Protein AF-A0A2W2FN38-F1 (afdb_monomer)

pLDDT: mean 79.97, std 14.68, range [42.12, 94.44]

Solvent-accessible surface area (backbone atoms only — not comparable to full-atom values): 8352 Å² total; per-residue (Å²): 135,89,58,70,66,60,56,52,52,51,52,57,49,48,76,67,34,55,81,76,52,78,67,65,47,74,71,51,47,48,69,78,38,50,62,56,49,48,18,47,50,34,40,52,51,17,48,66,37,59,86,52,91,61,80,54,55,95,85,39,52,51,36,57,55,38,35,51,54,17,34,51,44,37,62,71,36,80,92,54,57,70,66,61,29,49,51,27,55,42,25,20,57,51,28,18,53,53,47,13,50,52,53,37,52,52,42,48,77,71,68,67,79,42,72,70,60,42,51,55,50,25,54,58,45,15,55,53,25,24,40,51,16,34,51,53,16,42,50,51,51,53,50,39,68,78,55,58,81,76,80,76,86,128

Nearest PDB structures (foldseek):
  7zn0-assembly1_B  TM=3.053E-01  e=5.560E+00  Bacillus coahuilensis
  8e73-assembly1_AK  TM=1.987E-01  e=7.589E+00  Vigna radiata

Radius of gyration: 19.77 Å; Cα contacts (8 Å, |Δi|>4): 148; chains: 1; bounding box: 49×56×52 Å

Mean predicted aligned error: 10.73 Å

Organism: NCBI:txid2666298

Sequence (154 aa):
MNLPGVRLRRAAMASANPMATAGRDARTILKEYPREALAVLLLIAAAMLLPFRLAPIAIFPVPLVAWATAAAVTLSSGGWTFRDRLTSAGAPVACYVFGGLAVTALRWAQGAADLGGLAAEYFRVGEIMFMVGTAAGVFWLAYRLLTPPRPRPR

Foldseek 3Di:
DDDPVVVVVVVVVCVVDCVNLVVCDPVNLCVVFVLLVVLLVLLVVLLVCLVPPDDADVPHDPSVVSLVVSLVSLCPGDQADNVLSCQLSCQLVVQLVVQLVVVLVVCVVVVVDDPVVSVVSSVVRSSVSSSVSSVVSSVSSVVCSSPPDDDDDD

Structure (mmCIF, N/CA/C/O backbone):
data_AF-A0A2W2FN38-F1
#
_entry.id   AF-A0A2W2FN38-F1
#
loop_
_atom_site.group_PDB
_atom_site.id
_atom_site.type_symbol
_atom_site.label_atom_id
_atom_site.label_alt_id
_atom_site.label_comp_id
_atom_site.label_asym_id
_atom_site.label_entity_id
_atom_site.label_seq_id
_atom_site.pdbx_PDB_ins_code
_atom_site.Cartn_x
_atom_site.Cartn_y
_atom_site.Cartn_z
_atom_site.occupancy
_atom_site.B_iso_or_equiv
_atom_site.auth_seq_id
_atom_site.auth_comp_id
_atom_site.auth_asym_id
_atom_site.auth_atom_id
_atom_site.pdbx_PDB_model_num
ATOM 1 N N . MET A 1 1 ? 10.933 43.651 -10.971 1.00 45.78 1 MET A N 1
ATOM 2 C CA . MET A 1 1 ? 9.579 43.171 -10.610 1.00 45.78 1 MET A CA 1
ATOM 3 C C . MET A 1 1 ? 9.450 41.702 -11.007 1.00 45.78 1 MET A C 1
ATOM 5 O O . MET A 1 1 ? 9.393 41.401 -12.191 1.00 45.78 1 MET A O 1
ATOM 9 N N . ASN A 1 2 ? 9.503 40.783 -10.037 1.00 49.97 2 ASN A N 1
ATOM 10 C CA . ASN A 1 2 ? 9.416 39.334 -10.264 1.00 49.97 2 ASN A CA 1
ATOM 11 C C . ASN A 1 2 ? 7.945 38.900 -10.285 1.00 49.97 2 ASN A C 1
ATOM 13 O O . ASN A 1 2 ? 7.341 38.714 -9.232 1.00 49.97 2 ASN A O 1
ATOM 17 N N . LEU A 1 3 ? 7.364 38.751 -11.477 1.00 54.69 3 LEU A N 1
ATOM 18 C CA . LEU A 1 3 ? 5.980 38.302 -11.622 1.00 54.69 3 LEU A CA 1
ATOM 19 C C . LEU A 1 3 ? 5.887 36.768 -11.455 1.00 54.69 3 LEU A C 1
ATOM 21 O O . LEU A 1 3 ? 6.606 36.036 -12.145 1.00 54.69 3 LEU A O 1
ATOM 25 N N . PRO A 1 4 ? 4.992 36.252 -10.591 1.00 57.16 4 PRO A N 1
ATOM 26 C CA . PRO A 1 4 ? 4.858 34.819 -10.292 1.00 57.16 4 PRO A CA 1
ATOM 27 C C . PRO A 1 4 ? 4.537 33.959 -11.529 1.00 57.16 4 PRO A C 1
ATOM 29 O O . PRO A 1 4 ? 4.956 32.803 -11.605 1.00 57.16 4 PRO A O 1
ATOM 32 N N . GLY A 1 5 ? 3.901 34.539 -12.552 1.00 59.81 5 GLY A N 1
ATOM 33 C CA . GLY A 1 5 ? 3.605 33.859 -13.817 1.00 59.81 5 GLY A CA 1
ATOM 34 C C . GLY A 1 5 ? 4.844 33.456 -14.627 1.00 59.81 5 GLY A C 1
ATOM 35 O O . GLY A 1 5 ? 4.814 32.442 -15.319 1.00 59.81 5 GLY A O 1
ATOM 36 N N . VAL A 1 6 ? 5.965 34.179 -14.504 1.00 60.03 6 VAL A N 1
ATOM 37 C CA . VAL A 1 6 ? 7.209 33.861 -15.233 1.00 60.03 6 VAL A CA 1
ATOM 38 C C . VAL A 1 6 ? 7.878 32.606 -14.664 1.00 60.03 6 VAL A C 1
ATOM 40 O O . VAL A 1 6 ? 8.439 31.815 -15.419 1.00 60.03 6 VAL A O 1
ATOM 43 N N . ARG A 1 7 ? 7.770 32.366 -13.347 1.00 59.72 7 ARG A N 1
ATOM 44 C CA . ARG A 1 7 ? 8.288 31.143 -12.703 1.00 59.72 7 ARG A CA 1
ATOM 45 C C . ARG A 1 7 ? 7.438 29.922 -13.053 1.00 59.72 7 ARG A C 1
ATOM 47 O O . ARG A 1 7 ? 8.007 28.879 -13.352 1.00 59.72 7 ARG A O 1
ATOM 54 N N . LEU A 1 8 ? 6.112 30.071 -13.101 1.00 56.66 8 LEU A N 1
ATOM 55 C CA . LEU A 1 8 ? 5.197 29.014 -13.550 1.00 56.66 8 LEU A CA 1
ATOM 56 C C . LEU A 1 8 ? 5.415 28.653 -15.024 1.00 56.66 8 LEU A C 1
ATOM 58 O O . LEU A 1 8 ? 5.537 27.476 -15.348 1.00 56.66 8 LEU A O 1
ATOM 62 N N . ARG A 1 9 ? 5.564 29.648 -15.909 1.00 56.28 9 ARG A N 1
ATOM 63 C CA . ARG A 1 9 ? 5.888 29.406 -17.325 1.00 56.28 9 ARG A CA 1
ATOM 64 C C . ARG A 1 9 ? 7.243 28.727 -17.502 1.00 56.28 9 ARG A C 1
ATOM 66 O O . ARG A 1 9 ? 7.368 27.834 -18.329 1.00 56.28 9 ARG A O 1
ATOM 73 N N . ARG A 1 10 ? 8.250 29.123 -16.719 1.00 57.44 10 ARG A N 1
ATOM 74 C CA . ARG A 1 10 ? 9.595 28.535 -16.784 1.00 57.44 10 ARG A CA 1
ATOM 75 C C . ARG A 1 10 ? 9.629 27.113 -16.204 1.00 57.44 10 ARG A C 1
ATOM 77 O O . ARG A 1 10 ? 10.335 26.278 -16.750 1.00 57.44 10 ARG A O 1
ATOM 84 N N . ALA A 1 11 ? 8.831 26.811 -15.176 1.00 59.19 11 ALA A N 1
ATOM 85 C CA . ALA A 1 11 ? 8.655 25.452 -14.654 1.00 59.19 11 ALA A CA 1
ATOM 86 C C . ALA A 1 11 ? 7.896 24.544 -15.642 1.00 59.19 11 ALA A C 1
ATOM 88 O O . ALA A 1 11 ? 8.325 23.421 -15.886 1.00 59.19 11 ALA A O 1
ATOM 89 N N . ALA A 1 12 ? 6.838 25.059 -16.280 1.00 56.72 12 ALA A N 1
ATOM 90 C CA . ALA A 1 12 ? 6.092 24.346 -17.320 1.00 56.72 12 ALA A CA 1
ATOM 91 C C . ALA A 1 12 ? 6.914 24.128 -18.608 1.00 56.72 12 ALA A C 1
ATOM 93 O O . ALA A 1 12 ? 6.796 23.095 -19.262 1.00 56.72 12 ALA A O 1
ATOM 94 N N . MET A 1 13 ? 7.789 25.072 -18.970 1.00 53.69 13 MET A N 1
ATOM 95 C CA . MET A 1 13 ? 8.736 24.883 -20.075 1.00 53.69 13 MET A CA 1
ATOM 96 C C . MET A 1 13 ? 9.909 23.968 -19.704 1.00 53.69 13 MET A C 1
ATOM 98 O O . MET A 1 13 ? 10.408 23.260 -20.570 1.00 53.69 13 MET A O 1
ATOM 102 N N . ALA A 1 14 ? 10.322 23.915 -18.434 1.00 50.78 14 ALA A N 1
ATOM 103 C CA . ALA A 1 14 ? 11.326 22.959 -17.967 1.00 50.78 14 ALA A CA 1
ATOM 104 C C . ALA A 1 14 ? 10.798 21.514 -17.984 1.00 50.78 14 ALA A C 1
ATOM 106 O O . ALA A 1 14 ? 11.544 20.612 -18.350 1.00 50.78 14 ALA A O 1
ATOM 107 N N . SER A 1 15 ? 9.512 21.296 -17.678 1.00 52.09 15 SER A N 1
ATOM 108 C CA . SER A 1 15 ? 8.868 19.982 -17.841 1.00 52.09 15 SER A CA 1
ATOM 109 C C . SER A 1 15 ? 8.661 19.578 -19.304 1.00 52.09 15 SER A C 1
ATOM 111 O O . SER A 1 15 ? 8.516 18.396 -19.589 1.00 52.09 15 SER A O 1
ATOM 113 N N . ALA A 1 16 ? 8.652 20.545 -20.226 1.00 49.22 16 ALA A N 1
ATOM 114 C CA . ALA A 1 16 ? 8.553 20.319 -21.668 1.00 49.22 16 ALA A CA 1
ATOM 115 C C . ALA A 1 16 ? 9.926 20.220 -22.362 1.00 49.22 16 ALA A C 1
ATOM 117 O O . ALA A 1 16 ? 9.982 20.071 -23.581 1.00 49.22 16 ALA A O 1
ATOM 118 N N . ASN A 1 17 ? 11.032 20.332 -21.616 1.00 42.12 17 ASN A N 1
ATOM 119 C CA . ASN A 1 17 ? 12.371 20.274 -22.184 1.00 42.12 17 ASN A CA 1
ATOM 120 C C . ASN A 1 17 ? 12.850 18.808 -22.242 1.00 42.12 17 ASN A C 1
ATOM 122 O O . ASN A 1 17 ? 13.118 18.226 -21.188 1.00 42.12 17 ASN A O 1
ATOM 126 N N . PRO A 1 18 ? 13.013 18.202 -23.433 1.00 49.78 18 PRO A N 1
ATOM 127 C CA . PRO A 1 18 ? 13.412 16.796 -23.577 1.00 49.78 18 PRO A CA 1
ATOM 128 C C . PRO A 1 18 ? 14.806 16.493 -22.997 1.00 49.78 18 PRO A C 1
ATOM 130 O O . PRO A 1 18 ? 15.119 15.342 -22.691 1.00 49.78 18 PRO A O 1
ATOM 133 N N . MET A 1 19 ? 15.631 17.526 -22.782 1.00 48.66 19 MET A N 1
ATOM 134 C CA . MET A 1 19 ? 16.912 17.414 -22.076 1.00 48.66 19 MET A CA 1
ATOM 135 C C . MET A 1 19 ? 16.771 17.202 -20.559 1.00 48.66 19 MET A C 1
ATOM 137 O O . MET A 1 19 ? 17.674 16.630 -19.955 1.00 48.66 19 MET A O 1
ATOM 141 N N . ALA A 1 20 ? 15.663 17.616 -19.932 1.00 50.41 20 ALA A N 1
ATOM 142 C CA . ALA A 1 20 ? 15.428 17.403 -18.498 1.00 50.41 20 ALA A CA 1
ATOM 143 C C . ALA A 1 20 ? 14.946 15.972 -18.182 1.00 50.41 20 ALA A C 1
ATOM 145 O O . ALA A 1 20 ? 15.113 15.497 -17.062 1.00 50.41 20 ALA A O 1
ATOM 146 N N . THR A 1 21 ? 14.384 15.276 -19.175 1.00 51.19 21 THR A N 1
ATOM 147 C CA . THR A 1 21 ? 13.819 13.919 -19.067 1.00 51.19 21 THR A CA 1
ATOM 148 C C . THR A 1 21 ? 14.666 12.836 -19.746 1.00 51.19 21 THR A C 1
ATOM 150 O O . THR A 1 21 ? 14.206 11.704 -19.888 1.00 51.19 21 THR A O 1
ATOM 153 N N . ALA A 1 22 ? 15.897 13.148 -20.176 1.00 53.91 22 ALA A N 1
ATOM 154 C CA . ALA A 1 22 ? 16.766 12.232 -20.931 1.00 53.91 22 ALA A CA 1
ATOM 155 C C . ALA A 1 22 ? 16.059 11.550 -22.130 1.00 53.91 22 ALA A C 1
ATOM 157 O O . ALA A 1 22 ? 16.398 10.430 -22.506 1.00 53.91 22 ALA A O 1
ATOM 158 N N . GLY A 1 23 ? 15.047 12.210 -22.712 1.00 51.62 23 GLY A N 1
ATOM 159 C CA . GLY A 1 23 ? 14.263 11.695 -23.837 1.00 51.62 23 GLY A CA 1
ATOM 160 C C . GLY A 1 23 ? 13.313 10.527 -23.533 1.00 51.62 23 GLY A C 1
ATOM 161 O O . GLY A 1 23 ? 12.731 9.982 -24.471 1.00 51.62 23 GLY A O 1
ATOM 162 N N . ARG A 1 24 ? 13.117 10.119 -22.268 1.00 58.16 24 ARG A N 1
ATOM 163 C CA . ARG A 1 24 ? 12.211 9.004 -21.942 1.00 58.16 24 ARG A CA 1
ATOM 164 C C . ARG A 1 24 ? 10.813 9.514 -21.586 1.00 58.16 24 ARG A C 1
ATOM 166 O O . ARG A 1 24 ? 10.469 9.697 -20.422 1.00 58.16 24 ARG A O 1
ATOM 173 N N . ASP A 1 25 ? 10.005 9.741 -22.617 1.00 66.75 25 ASP A N 1
ATOM 174 C CA . ASP A 1 25 ? 8.588 10.092 -22.476 1.00 66.75 25 ASP A CA 1
ATOM 175 C C . ASP A 1 25 ? 7.783 8.997 -21.752 1.00 66.75 25 ASP A C 1
ATOM 177 O O . ASP A 1 25 ? 8.061 7.802 -21.882 1.00 66.75 25 ASP A O 1
ATOM 181 N N . ALA A 1 26 ? 6.706 9.387 -21.055 1.00 63.28 26 ALA A N 1
ATOM 182 C CA . ALA A 1 26 ? 5.781 8.457 -20.387 1.00 63.28 26 ALA A CA 1
ATOM 183 C C . ALA A 1 26 ? 5.231 7.378 -21.342 1.00 63.28 26 ALA A C 1
ATOM 185 O O . ALA A 1 26 ? 5.003 6.231 -20.955 1.00 63.28 26 ALA A O 1
ATOM 186 N N . ARG A 1 27 ? 5.076 7.732 -22.623 1.00 63.41 27 ARG A N 1
ATOM 187 C CA . ARG A 1 27 ? 4.641 6.823 -23.689 1.00 63.41 27 ARG A CA 1
ATOM 188 C C . ARG A 1 27 ? 5.697 5.768 -24.035 1.00 63.41 27 ARG A C 1
ATOM 190 O O . ARG A 1 27 ? 5.339 4.656 -24.413 1.00 63.41 27 ARG A O 1
ATOM 197 N N . THR A 1 28 ? 6.974 6.107 -23.895 1.00 67.69 28 THR A N 1
ATOM 198 C CA . THR A 1 28 ? 8.108 5.197 -24.091 1.00 67.69 28 THR A CA 1
ATOM 199 C C . THR A 1 28 ? 8.202 4.213 -22.928 1.00 67.69 28 THR A C 1
ATOM 201 O O . THR A 1 28 ? 8.304 3.013 -23.156 1.00 67.69 28 THR A O 1
ATOM 204 N N . ILE A 1 29 ? 8.016 4.688 -21.690 1.00 67.62 29 ILE A N 1
ATOM 205 C CA . ILE A 1 29 ? 7.978 3.836 -20.486 1.00 67.62 29 ILE A CA 1
ATOM 206 C C . ILE A 1 29 ? 6.840 2.816 -20.565 1.00 67.62 29 ILE A C 1
ATOM 208 O O . ILE A 1 29 ? 7.048 1.648 -20.257 1.00 67.62 29 ILE A O 1
ATOM 212 N N . LEU A 1 30 ? 5.655 3.224 -21.032 1.00 70.69 30 LEU A N 1
ATOM 213 C CA . LEU A 1 30 ? 4.516 2.314 -21.180 1.00 70.69 30 LEU A CA 1
ATOM 214 C C . LEU A 1 30 ? 4.781 1.192 -22.200 1.00 70.69 30 LEU A C 1
ATOM 216 O O . LEU A 1 30 ? 4.267 0.087 -22.042 1.00 70.69 30 LEU A O 1
ATOM 220 N N . LYS A 1 31 ? 5.578 1.469 -23.239 1.00 72.75 31 LYS A N 1
ATOM 221 C CA . LYS A 1 31 ? 5.962 0.475 -24.252 1.00 72.75 31 LYS A CA 1
ATOM 222 C C . LYS A 1 31 ? 7.084 -0.445 -23.776 1.00 72.75 31 LYS A C 1
ATOM 224 O O . LYS A 1 31 ? 7.042 -1.633 -24.071 1.00 72.75 31 LYS A O 1
ATOM 229 N N . GLU A 1 32 ? 8.072 0.094 -23.069 1.00 76.88 32 GLU A N 1
ATOM 230 C CA . GLU A 1 32 ? 9.241 -0.662 -22.601 1.00 76.88 32 GLU A CA 1
ATOM 231 C C . GLU A 1 32 ? 8.941 -1.492 -21.342 1.00 76.88 32 GLU A C 1
ATOM 233 O O . GLU A 1 32 ? 9.463 -2.596 -21.197 1.00 76.88 32 GLU A O 1
ATOM 238 N N . TYR A 1 33 ? 8.069 -0.993 -20.458 1.00 80.12 33 TYR A N 1
ATOM 239 C CA . TYR A 1 33 ? 7.781 -1.569 -19.139 1.00 80.12 33 TYR A CA 1
ATOM 240 C C . TYR A 1 33 ? 6.266 -1.636 -18.856 1.00 80.12 33 TYR A C 1
ATOM 242 O O . TYR A 1 33 ? 5.760 -0.989 -17.930 1.00 80.12 33 TYR A O 1
ATOM 250 N N . PRO A 1 34 ? 5.490 -2.404 -19.651 1.00 83.75 34 PRO A N 1
ATOM 251 C CA . PRO A 1 34 ? 4.032 -2.431 -19.534 1.00 83.75 34 PRO A CA 1
ATOM 252 C C . PRO A 1 34 ? 3.552 -3.024 -18.202 1.00 83.75 34 PRO A C 1
ATOM 254 O O . PRO A 1 34 ? 2.519 -2.607 -17.681 1.00 83.75 34 PRO A O 1
ATOM 257 N N . ARG A 1 35 ? 4.297 -3.977 -17.624 1.00 86.50 35 ARG A N 1
ATOM 258 C CA . ARG A 1 35 ? 3.940 -4.616 -16.345 1.00 86.50 35 ARG A CA 1
ATOM 259 C C . ARG A 1 35 ? 4.147 -3.672 -15.169 1.00 86.50 35 ARG A C 1
ATOM 261 O O . ARG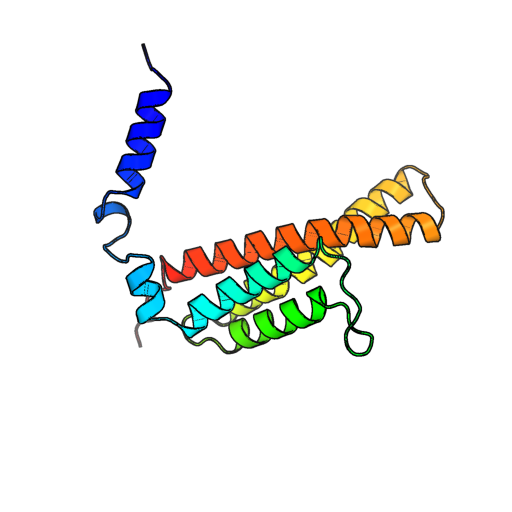 A 1 35 ? 3.303 -3.597 -14.286 1.00 86.50 35 ARG A O 1
ATOM 268 N N . GLU A 1 36 ? 5.238 -2.926 -15.180 1.00 86.56 36 GLU A N 1
ATOM 269 C CA . GLU A 1 36 ? 5.569 -1.950 -14.153 1.00 86.56 36 GLU A CA 1
ATOM 270 C C . GLU A 1 36 ? 4.607 -0.755 -14.200 1.00 86.56 36 GLU A C 1
ATOM 272 O O . GLU A 1 36 ? 4.144 -0.286 -13.160 1.00 86.56 36 GLU A O 1
ATOM 277 N N . ALA A 1 37 ? 4.234 -0.303 -15.402 1.00 85.81 37 ALA A N 1
ATOM 278 C CA . ALA A 1 37 ? 3.189 0.701 -15.572 1.00 85.81 37 ALA A CA 1
ATOM 279 C C . ALA A 1 37 ? 1.833 0.199 -15.047 1.00 85.81 37 ALA A C 1
ATOM 281 O O . ALA A 1 37 ? 1.148 0.923 -14.323 1.00 85.81 37 ALA A O 1
ATOM 282 N N . LEU A 1 38 ? 1.471 -1.056 -15.345 1.00 88.81 38 LEU A N 1
ATOM 283 C CA . LEU A 1 38 ? 0.268 -1.692 -14.805 1.00 88.81 38 LEU A CA 1
ATOM 284 C C . LEU A 1 38 ? 0.307 -1.758 -13.272 1.00 88.81 38 LEU A C 1
ATOM 286 O O . LEU A 1 38 ? -0.687 -1.432 -12.632 1.00 88.81 38 LEU A O 1
ATOM 290 N N . ALA A 1 39 ? 1.443 -2.131 -12.677 1.00 87.88 39 ALA A N 1
ATOM 291 C CA . ALA A 1 39 ? 1.615 -2.190 -11.227 1.00 87.88 39 ALA A CA 1
ATOM 292 C C . ALA A 1 39 ? 1.333 -0.831 -10.565 1.00 87.88 39 ALA A C 1
ATOM 294 O O . ALA A 1 39 ? 0.569 -0.747 -9.603 1.00 87.88 39 ALA A O 1
ATOM 295 N N . VAL A 1 40 ? 1.896 0.245 -11.127 1.00 88.38 40 VAL A N 1
ATOM 296 C CA . VAL A 1 40 ? 1.659 1.618 -10.659 1.00 88.38 40 VAL A CA 1
ATOM 297 C C . VAL A 1 40 ? 0.185 2.003 -10.796 1.00 88.38 40 VAL A C 1
ATOM 299 O O . VAL A 1 40 ? -0.399 2.525 -9.848 1.00 88.38 40 VAL A O 1
ATOM 302 N N . LEU A 1 41 ? -0.437 1.717 -11.942 1.00 89.88 41 LEU A N 1
ATOM 303 C CA . LEU A 1 41 ? -1.853 2.013 -12.174 1.00 89.88 41 LEU A CA 1
ATOM 304 C C . LEU A 1 41 ? -2.768 1.257 -11.205 1.00 89.88 41 LEU A C 1
ATOM 306 O O . LEU A 1 41 ? -3.702 1.846 -10.668 1.00 89.88 41 LEU A O 1
ATOM 310 N N . LEU A 1 42 ? -2.482 -0.019 -10.939 1.00 89.75 42 LEU A N 1
ATOM 311 C CA . LEU A 1 42 ? -3.237 -0.830 -9.986 1.00 89.75 42 LEU A CA 1
ATOM 312 C C . LEU A 1 42 ? -3.109 -0.305 -8.554 1.00 89.75 42 LEU A C 1
ATOM 314 O O . LEU A 1 42 ? -4.103 -0.281 -7.833 1.00 89.75 42 LEU A O 1
ATOM 318 N N . LEU A 1 43 ? -1.925 0.165 -8.145 1.00 88.12 43 LEU A N 1
ATOM 319 C CA . LEU A 1 43 ? -1.742 0.796 -6.833 1.00 88.12 43 LEU A CA 1
ATOM 320 C C . LEU A 1 43 ? -2.550 2.096 -6.715 1.00 88.12 43 LEU A C 1
ATOM 322 O O . LEU A 1 43 ? -3.198 2.327 -5.695 1.00 88.12 43 LEU A O 1
ATOM 326 N N . ILE A 1 44 ? -2.560 2.922 -7.766 1.00 90.00 44 ILE A N 1
ATOM 327 C CA . ILE A 1 44 ? -3.378 4.143 -7.813 1.00 90.00 44 ILE A CA 1
ATOM 328 C C . ILE A 1 44 ? -4.866 3.788 -7.732 1.00 90.00 44 ILE A C 1
ATOM 330 O O . ILE A 1 44 ? -5.594 4.378 -6.935 1.00 90.00 44 ILE A O 1
ATOM 334 N N . ALA A 1 45 ? -5.314 2.804 -8.513 1.00 87.94 45 ALA A N 1
ATOM 335 C CA . ALA A 1 45 ? -6.696 2.340 -8.498 1.00 87.94 45 ALA A CA 1
ATOM 336 C C . ALA A 1 45 ? -7.097 1.822 -7.109 1.00 87.94 45 ALA A C 1
ATOM 338 O O . ALA A 1 45 ? -8.152 2.195 -6.604 1.00 87.94 45 ALA A O 1
ATOM 339 N N . ALA A 1 46 ? -6.234 1.040 -6.453 1.00 86.88 46 ALA A N 1
ATOM 340 C CA . ALA A 1 46 ? -6.463 0.567 -5.093 1.00 86.88 46 ALA A CA 1
ATOM 341 C C . ALA A 1 46 ? -6.662 1.726 -4.105 1.00 86.88 46 ALA A C 1
ATOM 343 O O . ALA A 1 46 ? -7.618 1.695 -3.334 1.00 86.88 46 ALA A O 1
ATOM 344 N N . ALA A 1 47 ? -5.829 2.772 -4.168 1.00 85.75 47 ALA A N 1
ATOM 345 C CA . ALA A 1 47 ? -5.994 3.963 -3.331 1.00 85.75 47 ALA A CA 1
ATOM 346 C C . ALA A 1 47 ? -7.292 4.724 -3.636 1.00 85.75 47 ALA A C 1
ATOM 348 O O . ALA A 1 47 ? -7.980 5.159 -2.716 1.00 85.75 47 ALA A O 1
ATOM 349 N N . MET A 1 48 ? -7.652 4.860 -4.915 1.00 87.69 48 MET A N 1
ATOM 350 C CA . MET A 1 48 ? -8.886 5.540 -5.314 1.00 87.69 48 MET A CA 1
ATOM 351 C C . MET A 1 48 ? -10.146 4.790 -4.888 1.00 87.69 48 MET A C 1
ATOM 353 O O . MET A 1 48 ? -11.182 5.426 -4.748 1.00 87.69 48 MET A O 1
ATOM 357 N N . LEU A 1 49 ? -10.077 3.475 -4.659 1.00 86.38 49 LEU A N 1
ATOM 358 C CA . LEU A 1 49 ? -11.217 2.680 -4.199 1.00 86.38 49 LEU A CA 1
ATOM 359 C C . LEU A 1 49 ? -11.538 2.880 -2.709 1.00 86.38 49 LEU A C 1
ATOM 361 O O . LEU A 1 49 ? -12.679 2.647 -2.325 1.00 86.38 49 LEU A O 1
ATOM 365 N N . LEU A 1 50 ? -10.590 3.334 -1.875 1.00 82.75 50 LEU A N 1
ATOM 366 C CA . LEU A 1 50 ? -10.820 3.549 -0.435 1.00 82.75 50 LEU A CA 1
ATOM 367 C C . LEU A 1 50 ? -12.004 4.463 -0.080 1.00 82.75 50 LEU A C 1
ATOM 369 O O . LEU A 1 50 ? -12.773 4.082 0.802 1.00 82.75 50 LEU A O 1
ATOM 373 N N . PRO A 1 51 ? -12.191 5.646 -0.700 1.00 80.94 51 PRO A N 1
ATOM 374 C CA . PRO A 1 51 ? -13.324 6.509 -0.366 1.00 80.94 51 PRO A CA 1
ATOM 375 C C . PRO A 1 51 ? -14.682 5.902 -0.746 1.00 80.94 51 PRO A C 1
ATOM 377 O O . PRO A 1 51 ? -15.714 6.351 -0.244 1.00 80.94 51 PRO A O 1
ATOM 380 N N . PHE A 1 52 ? -14.710 4.888 -1.613 1.00 82.75 52 PHE A N 1
ATOM 381 C CA . PHE A 1 52 ? -15.944 4.235 -2.021 1.00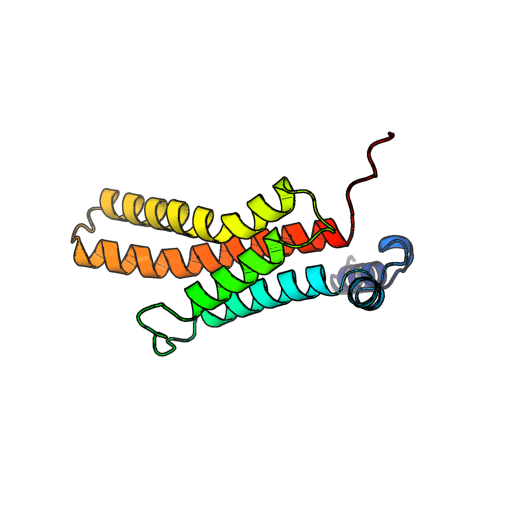 82.75 52 PHE A CA 1
ATOM 382 C C . PHE A 1 52 ? -16.279 3.100 -1.049 1.00 82.75 52 PHE A C 1
ATOM 384 O O . PHE A 1 52 ? -15.568 2.102 -0.941 1.00 82.75 52 PHE A O 1
ATOM 391 N N . ARG A 1 53 ? -17.410 3.233 -0.349 1.00 76.94 53 ARG A N 1
ATOM 392 C CA . ARG A 1 53 ? -17.971 2.199 0.538 1.00 76.94 53 ARG A CA 1
ATOM 393 C C . ARG A 1 53 ? -18.590 1.066 -0.298 1.00 76.94 53 ARG A C 1
ATOM 395 O O . ARG A 1 53 ? -19.806 0.922 -0.362 1.00 76.94 53 ARG A O 1
ATOM 402 N N . LEU A 1 54 ? -17.749 0.310 -0.999 1.00 79.75 54 LEU A N 1
ATOM 403 C CA . LEU A 1 54 ? -18.162 -0.800 -1.861 1.00 79.75 54 LEU A CA 1
ATOM 404 C C . LEU A 1 54 ? -18.562 -2.028 -1.036 1.00 79.75 54 LEU A C 1
ATOM 406 O O . LEU A 1 54 ? -18.001 -2.282 0.032 1.00 79.75 54 LEU A O 1
ATOM 410 N N . ALA A 1 55 ? -19.510 -2.810 -1.557 1.00 80.81 55 ALA A N 1
ATOM 411 C CA . ALA A 1 55 ? -19.916 -4.070 -0.944 1.00 80.81 55 ALA A CA 1
ATOM 412 C C . ALA A 1 55 ? -18.718 -5.044 -0.877 1.00 80.81 55 ALA A C 1
ATOM 414 O O . ALA A 1 55 ? -18.038 -5.221 -1.893 1.00 80.81 55 ALA A O 1
ATOM 415 N N . PRO A 1 56 ? -18.438 -5.672 0.282 1.00 80.38 56 PRO A N 1
ATOM 416 C CA . PRO A 1 56 ? -17.341 -6.626 0.414 1.00 80.38 56 PRO A CA 1
ATOM 417 C C . PRO A 1 56 ? -17.490 -7.808 -0.547 1.00 80.38 56 PRO A C 1
ATOM 419 O O . PRO A 1 56 ? -18.580 -8.359 -0.708 1.00 80.38 56 PRO A O 1
ATOM 422 N N . ILE A 1 57 ? -16.380 -8.240 -1.140 1.00 79.94 57 ILE A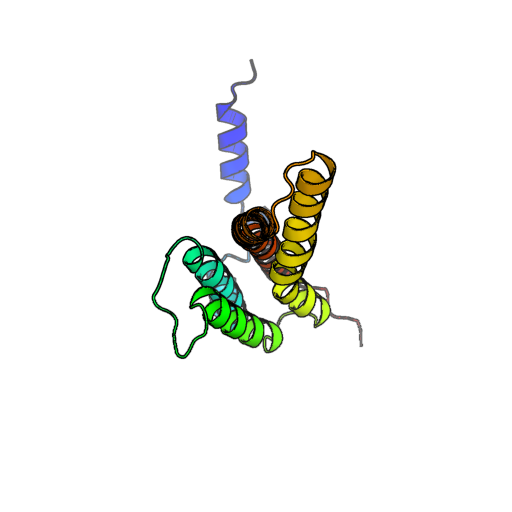 N 1
ATOM 423 C CA . ILE A 1 57 ? -16.336 -9.432 -1.990 1.00 79.94 57 ILE A CA 1
ATOM 424 C C . ILE A 1 57 ? -15.853 -10.585 -1.121 1.00 79.94 57 ILE A C 1
ATOM 426 O O . ILE A 1 57 ? -14.733 -10.542 -0.618 1.00 79.94 57 ILE A O 1
ATOM 430 N N . ALA A 1 58 ? -16.688 -11.612 -0.939 1.00 75.00 58 ALA A N 1
ATOM 431 C CA . ALA A 1 58 ? -16.344 -12.788 -0.136 1.00 75.00 58 ALA A CA 1
ATOM 432 C C . ALA A 1 58 ? -15.755 -12.416 1.244 1.00 75.00 58 ALA A C 1
ATOM 434 O O . ALA A 1 58 ? -14.731 -12.957 1.645 1.00 75.00 58 ALA A O 1
ATOM 435 N N . ILE A 1 59 ? -16.401 -11.471 1.949 1.00 79.56 59 ILE A N 1
ATOM 436 C CA . ILE A 1 59 ? -16.019 -10.943 3.281 1.00 79.56 59 ILE A CA 1
ATOM 437 C C . ILE A 1 59 ? -14.862 -9.924 3.239 1.00 79.56 59 ILE A C 1
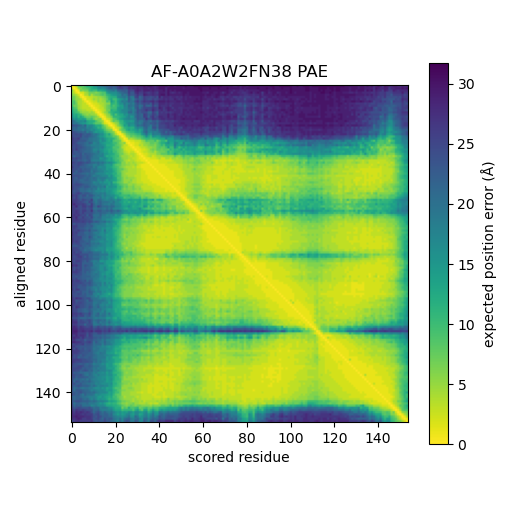ATOM 439 O O . ILE A 1 59 ? -14.733 -9.104 4.148 1.00 79.56 59 ILE A O 1
ATOM 443 N N . PHE A 1 60 ? -14.066 -9.884 2.168 1.00 80.06 60 PHE A N 1
ATOM 444 C CA . PHE A 1 60 ? -12.937 -8.962 2.065 1.00 80.06 60 PHE A CA 1
ATOM 445 C C . PHE A 1 60 ? -13.355 -7.568 1.573 1.00 80.06 60 PHE A C 1
ATOM 447 O O . PHE A 1 60 ? -14.085 -7.445 0.581 1.00 80.06 60 PHE A O 1
ATOM 454 N N . PRO A 1 61 ? -12.850 -6.490 2.204 1.00 83.62 61 PRO A N 1
ATOM 455 C CA . PRO A 1 61 ? -13.018 -5.139 1.686 1.00 83.62 61 PRO A CA 1
ATOM 456 C C . PRO A 1 61 ? -12.418 -5.014 0.282 1.00 83.62 61 PRO A C 1
ATOM 458 O O . PRO A 1 61 ? -11.263 -5.381 0.060 1.00 83.62 61 PRO A O 1
ATOM 461 N N . VAL A 1 62 ? -13.171 -4.441 -0.660 1.00 86.19 62 VAL A N 1
ATOM 462 C CA . VAL A 1 62 ? -12.718 -4.253 -2.051 1.00 86.19 62 VAL A CA 1
ATOM 463 C C . VAL A 1 62 ? -11.369 -3.523 -2.152 1.00 86.19 62 VAL A C 1
ATOM 465 O O . VAL A 1 62 ? -10.517 -3.995 -2.908 1.00 86.19 62 VAL A O 1
ATOM 468 N N . PRO A 1 63 ? -11.095 -2.449 -1.377 1.00 84.50 63 PRO A N 1
ATOM 469 C CA . PRO A 1 63 ? -9.793 -1.780 -1.427 1.00 84.50 63 PRO A CA 1
ATOM 470 C C . PRO A 1 63 ? -8.627 -2.690 -1.018 1.00 84.50 63 PRO A C 1
ATOM 472 O O . PRO A 1 63 ? -7.541 -2.588 -1.586 1.00 84.50 63 PRO A O 1
ATOM 475 N N . LEU A 1 64 ? -8.853 -3.617 -0.077 1.00 85.69 64 LEU A N 1
ATOM 476 C CA . LEU A 1 64 ? -7.837 -4.574 0.368 1.00 85.69 64 LEU A CA 1
ATOM 477 C C . LEU A 1 64 ? -7.504 -5.576 -0.740 1.00 85.69 64 LEU A C 1
ATOM 479 O O . LEU A 1 64 ? -6.332 -5.837 -0.999 1.00 85.69 64 LEU A O 1
ATOM 483 N N . VAL A 1 65 ? -8.526 -6.105 -1.418 1.00 88.75 65 VAL A N 1
ATOM 484 C CA . VAL A 1 65 ? -8.343 -7.023 -2.553 1.00 88.75 65 VAL A CA 1
ATOM 485 C C . VAL A 1 65 ? -7.625 -6.308 -3.699 1.00 88.75 65 VAL A C 1
ATOM 487 O O . VAL A 1 65 ? -6.650 -6.830 -4.241 1.00 88.75 65 VAL A O 1
ATOM 490 N N . ALA A 1 66 ? -8.047 -5.083 -4.026 1.00 90.81 66 ALA A N 1
ATOM 491 C CA . ALA A 1 66 ? -7.403 -4.262 -5.046 1.00 90.81 66 ALA A CA 1
ATOM 492 C C . ALA A 1 66 ? -5.922 -4.014 -4.717 1.00 90.81 66 ALA A C 1
ATOM 494 O O . ALA A 1 66 ? -5.055 -4.247 -5.558 1.00 90.81 66 ALA A O 1
ATOM 495 N N . TRP A 1 67 ? -5.603 -3.639 -3.478 1.00 93.25 67 TRP A N 1
ATOM 496 C CA . TRP A 1 67 ? -4.214 -3.488 -3.051 1.00 93.25 67 TRP A CA 1
ATOM 497 C C . TRP A 1 67 ? -3.430 -4.802 -3.115 1.00 93.25 67 TRP A C 1
ATOM 499 O O . TRP A 1 67 ? -2.314 -4.802 -3.624 1.00 93.25 67 TRP A O 1
ATOM 509 N N . ALA A 1 68 ? -3.995 -5.925 -2.663 1.00 91.69 68 ALA A N 1
ATOM 510 C CA . ALA A 1 68 ? -3.310 -7.218 -2.688 1.00 91.69 68 ALA A CA 1
ATOM 511 C C . ALA A 1 68 ? -2.940 -7.632 -4.121 1.00 91.69 68 ALA A C 1
ATOM 513 O O . ALA A 1 68 ? -1.818 -8.077 -4.375 1.00 91.69 68 ALA A O 1
ATOM 514 N N . THR A 1 69 ? -3.846 -7.415 -5.080 1.00 92.19 69 THR A N 1
ATOM 515 C CA . THR A 1 69 ? -3.554 -7.646 -6.503 1.00 92.19 69 THR A CA 1
ATOM 516 C C . THR A 1 69 ? -2.463 -6.706 -7.020 1.00 92.19 69 THR A C 1
ATOM 518 O O . THR A 1 69 ? -1.511 -7.163 -7.652 1.00 92.19 69 THR A O 1
ATOM 521 N N . ALA A 1 70 ? -2.526 -5.414 -6.686 1.00 91.56 70 ALA A N 1
ATOM 522 C CA . ALA A 1 70 ? -1.507 -4.437 -7.056 1.00 91.56 70 ALA A CA 1
ATOM 523 C C . ALA A 1 70 ? -0.123 -4.785 -6.473 1.00 91.56 70 ALA A C 1
ATOM 525 O O . ALA A 1 70 ? 0.892 -4.707 -7.169 1.00 91.56 70 ALA A O 1
ATOM 526 N N . ALA A 1 71 ? -0.078 -5.228 -5.215 1.00 92.69 71 ALA A N 1
ATOM 527 C CA . ALA A 1 71 ? 1.129 -5.670 -4.532 1.00 92.69 71 ALA A CA 1
ATOM 528 C C . ALA A 1 71 ? 1.715 -6.928 -5.186 1.00 92.69 71 ALA A C 1
ATOM 530 O O . ALA A 1 71 ? 2.918 -6.971 -5.438 1.00 92.69 71 ALA A O 1
ATOM 531 N N . ALA A 1 72 ? 0.886 -7.915 -5.537 1.00 93.38 72 ALA A N 1
ATOM 532 C CA . ALA A 1 72 ? 1.334 -9.116 -6.241 1.00 93.38 72 ALA A CA 1
ATOM 533 C C . ALA A 1 72 ? 1.953 -8.778 -7.608 1.00 93.38 72 ALA A C 1
ATOM 535 O O . ALA A 1 72 ? 3.057 -9.231 -7.919 1.00 93.38 72 ALA A O 1
ATOM 536 N N . VAL A 1 73 ? 1.298 -7.912 -8.391 1.00 91.88 73 VAL A N 1
ATOM 537 C CA . VAL A 1 73 ? 1.828 -7.443 -9.682 1.00 91.88 73 VAL A CA 1
ATOM 538 C C . VAL A 1 73 ? 3.145 -6.683 -9.480 1.00 91.88 73 VAL A C 1
ATOM 540 O O . VAL A 1 73 ? 4.132 -6.973 -10.161 1.00 91.88 73 VAL A O 1
ATOM 543 N N . THR A 1 74 ? 3.212 -5.789 -8.489 1.00 91.06 74 THR A N 1
ATOM 544 C CA . THR A 1 74 ? 4.432 -5.037 -8.140 1.00 91.06 74 THR A CA 1
ATOM 545 C C . THR A 1 74 ? 5.582 -5.974 -7.773 1.00 91.06 74 THR A C 1
ATOM 547 O O . THR A 1 74 ? 6.682 -5.847 -8.308 1.00 91.06 74 THR A O 1
ATOM 550 N N . LEU A 1 75 ? 5.339 -6.959 -6.906 1.00 91.88 75 LEU A N 1
ATOM 551 C CA . LEU A 1 75 ? 6.348 -7.921 -6.460 1.00 91.88 75 LEU A CA 1
ATOM 552 C C . LEU A 1 75 ? 6.807 -8.846 -7.595 1.00 91.88 75 LEU A C 1
ATOM 554 O O . LEU A 1 75 ? 7.986 -9.196 -7.646 1.00 91.88 75 LEU A O 1
ATOM 558 N N . SER A 1 76 ? 5.924 -9.179 -8.539 1.00 90.31 76 SER A N 1
ATOM 559 C CA . SER A 1 76 ? 6.258 -9.981 -9.725 1.00 90.31 76 SER A CA 1
ATOM 560 C C . SER A 1 76 ? 7.021 -9.217 -10.819 1.00 90.31 76 SER A C 1
ATOM 562 O O . SER A 1 76 ? 7.545 -9.833 -11.747 1.00 90.31 76 SER A O 1
ATOM 564 N N . SER A 1 77 ? 7.097 -7.885 -10.729 1.00 87.06 77 SER A N 1
ATOM 565 C CA . SER A 1 77 ? 7.712 -7.047 -11.764 1.00 87.06 77 SER A CA 1
ATOM 566 C C . SER A 1 77 ? 9.240 -7.173 -11.767 1.00 87.06 77 SER A C 1
ATOM 568 O O . SER A 1 77 ? 9.885 -7.184 -10.717 1.00 87.06 77 SER A O 1
ATOM 570 N N . GLY A 1 78 ? 9.832 -7.272 -12.958 1.00 83.19 78 GLY A N 1
ATOM 571 C CA . GLY A 1 78 ? 11.271 -7.500 -13.134 1.00 83.19 78 GLY A CA 1
ATOM 572 C C . GLY A 1 78 ? 12.098 -6.218 -13.227 1.00 83.19 78 GLY A C 1
ATOM 573 O O . GLY A 1 78 ? 13.293 -6.252 -12.942 1.00 83.19 78 GLY A O 1
ATOM 574 N N . GLY A 1 79 ? 11.478 -5.089 -13.585 1.00 81.25 79 GLY A N 1
ATOM 575 C CA . GLY A 1 79 ? 12.167 -3.819 -13.827 1.00 81.25 79 GLY A CA 1
ATOM 576 C C . GLY A 1 79 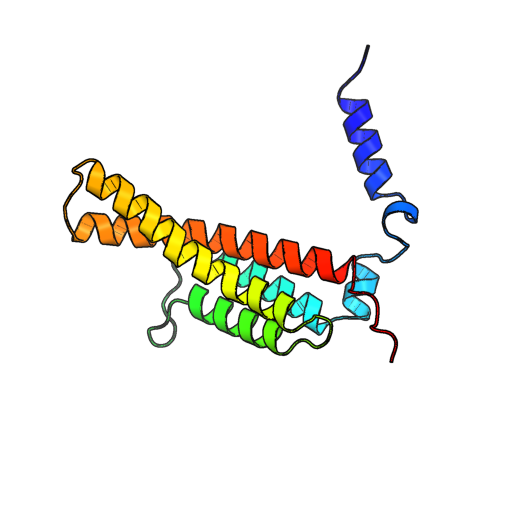? 12.747 -3.137 -12.583 1.00 81.25 79 GLY A C 1
ATOM 577 O O . GLY A 1 79 ? 13.554 -2.217 -12.711 1.00 81.25 79 GLY A O 1
ATOM 578 N N . TRP A 1 80 ? 12.387 -3.590 -11.378 1.00 86.75 80 TRP A N 1
ATOM 579 C CA . TRP A 1 80 ? 12.824 -2.991 -10.116 1.00 86.75 80 TRP A CA 1
ATOM 580 C C . TRP A 1 80 ? 13.574 -3.965 -9.209 1.00 86.75 80 TRP A C 1
ATOM 582 O O . TRP A 1 80 ? 13.349 -5.183 -9.204 1.00 86.75 80 TRP A O 1
ATOM 592 N N . THR A 1 81 ? 14.426 -3.414 -8.341 1.00 89.50 81 THR A N 1
ATOM 593 C CA . THR A 1 81 ? 15.047 -4.214 -7.281 1.00 89.50 81 THR A CA 1
ATOM 594 C C . THR A 1 81 ? 13.978 -4.758 -6.334 1.00 89.50 81 THR A C 1
ATOM 596 O O . THR A 1 81 ? 12.899 -4.181 -6.186 1.00 89.50 81 THR A O 1
ATOM 599 N N . PHE A 1 82 ? 14.260 -5.882 -5.672 1.00 89.88 82 PHE A N 1
ATOM 600 C CA . PHE A 1 82 ? 13.333 -6.441 -4.685 1.00 89.88 82 PHE A CA 1
ATOM 601 C C . PHE A 1 82 ? 13.012 -5.438 -3.568 1.00 89.88 82 PHE A C 1
ATOM 603 O O . PHE A 1 82 ? 11.862 -5.318 -3.157 1.00 89.88 82 PHE A O 1
ATOM 610 N N . ARG A 1 83 ? 14.010 -4.654 -3.136 1.00 91.62 83 ARG A N 1
ATOM 611 C CA . ARG A 1 83 ? 13.825 -3.614 -2.121 1.00 91.62 83 ARG A CA 1
ATOM 612 C C . ARG A 1 83 ? 12.818 -2.560 -2.572 1.00 91.62 83 ARG A C 1
ATOM 614 O O . ARG A 1 83 ? 11.932 -2.249 -1.793 1.00 91.62 83 ARG A O 1
ATOM 621 N N . ASP A 1 84 ? 12.918 -2.056 -3.803 1.00 91.56 84 ASP A N 1
ATOM 622 C CA . ASP A 1 84 ? 11.991 -1.033 -4.314 1.00 91.56 84 ASP A CA 1
ATOM 623 C C . ASP A 1 84 ? 10.543 -1.552 -4.397 1.00 91.56 84 ASP A C 1
ATOM 625 O O . ASP A 1 84 ? 9.592 -0.831 -4.080 1.00 91.56 84 ASP A O 1
ATOM 629 N N . ARG A 1 85 ? 10.375 -2.824 -4.781 1.00 92.69 85 ARG A N 1
ATOM 630 C CA . ARG A 1 85 ? 9.069 -3.500 -4.811 1.00 92.69 85 ARG A CA 1
ATOM 631 C C . ARG A 1 85 ? 8.496 -3.689 -3.413 1.00 92.69 85 ARG A C 1
ATOM 633 O O . ARG A 1 85 ? 7.328 -3.401 -3.182 1.00 92.69 85 ARG A O 1
ATOM 640 N N . LEU A 1 86 ? 9.320 -4.137 -2.470 1.00 93.88 86 LEU A N 1
ATOM 641 C CA . LEU A 1 86 ? 8.888 -4.371 -1.098 1.00 93.88 86 LEU A CA 1
ATOM 642 C C . LEU A 1 86 ? 8.541 -3.059 -0.384 1.00 93.88 86 LEU A C 1
ATOM 644 O O . LEU A 1 86 ? 7.521 -2.989 0.294 1.00 93.88 86 LEU A O 1
ATOM 648 N N . THR A 1 87 ? 9.350 -2.008 -0.555 1.00 93.31 87 THR A N 1
ATOM 649 C CA . THR A 1 87 ? 9.089 -0.710 0.083 1.00 93.31 87 THR A CA 1
ATOM 650 C C . THR A 1 87 ? 7.807 -0.079 -0.433 1.00 93.31 87 THR A C 1
ATOM 652 O O . THR A 1 87 ? 7.043 0.462 0.355 1.00 93.31 87 THR A O 1
ATOM 655 N N . SER A 1 88 ? 7.542 -0.162 -1.736 1.00 92.12 88 SER A N 1
ATOM 656 C CA . SER A 1 88 ? 6.329 0.405 -2.330 1.00 92.12 88 SER A CA 1
ATOM 657 C C . SER A 1 88 ? 5.072 -0.399 -2.006 1.00 92.12 88 SER A C 1
ATOM 659 O O . SER A 1 88 ? 4.067 0.196 -1.627 1.00 92.12 88 SER A O 1
ATOM 661 N N . ALA A 1 89 ? 5.129 -1.732 -2.083 1.00 93.19 89 ALA A N 1
ATOM 662 C CA . ALA A 1 89 ? 4.004 -2.593 -1.722 1.00 93.19 89 ALA A CA 1
ATOM 663 C C . ALA A 1 89 ? 3.691 -2.538 -0.216 1.00 93.19 89 ALA A C 1
ATOM 665 O O . ALA A 1 89 ? 2.524 -2.588 0.169 1.00 93.19 89 ALA A O 1
ATOM 666 N N . GLY A 1 90 ? 4.719 -2.407 0.631 1.00 92.50 90 GLY A N 1
ATOM 667 C CA . GLY A 1 90 ? 4.591 -2.358 2.088 1.00 92.50 90 GLY A CA 1
ATOM 668 C C . GLY A 1 90 ? 4.282 -0.974 2.669 1.00 92.50 90 GLY A C 1
ATOM 669 O O . GLY A 1 90 ? 3.726 -0.901 3.764 1.00 92.50 90 GLY A O 1
ATOM 670 N N . ALA A 1 91 ? 4.591 0.121 1.963 1.00 94.25 91 ALA A N 1
ATOM 671 C CA . ALA A 1 91 ? 4.351 1.486 2.446 1.00 94.25 91 ALA A CA 1
ATOM 672 C C . ALA A 1 91 ? 2.892 1.764 2.870 1.00 94.25 91 ALA A C 1
ATOM 674 O O . ALA A 1 91 ? 2.711 2.323 3.953 1.00 94.25 91 ALA A O 1
ATOM 675 N N . PRO A 1 92 ? 1.850 1.352 2.116 1.00 93.31 92 PRO A N 1
ATOM 676 C CA . PRO A 1 92 ? 0.456 1.520 2.532 1.00 93.31 92 PRO A CA 1
ATOM 677 C C . PRO A 1 92 ? 0.163 0.879 3.888 1.00 93.31 92 PRO A C 1
ATOM 679 O O . PRO A 1 92 ? -0.437 1.508 4.755 1.00 93.31 92 PRO A O 1
ATOM 682 N N . VAL A 1 93 ? 0.635 -0.354 4.089 1.00 93.81 93 VAL A N 1
ATOM 683 C CA . VAL A 1 93 ? 0.416 -1.122 5.322 1.00 93.81 93 VAL A CA 1
ATOM 684 C C . VAL A 1 93 ? 1.186 -0.503 6.482 1.00 93.81 93 VAL A C 1
ATOM 686 O O . VAL A 1 93 ? 0.631 -0.327 7.562 1.00 93.81 93 VAL A O 1
ATOM 689 N N . ALA A 1 94 ? 2.443 -0.116 6.259 1.00 94.25 94 ALA A N 1
ATOM 690 C CA . ALA A 1 94 ? 3.249 0.541 7.279 1.00 94.25 94 ALA A CA 1
ATOM 691 C C . ALA A 1 94 ? 2.605 1.861 7.728 1.00 94.25 94 ALA A C 1
ATOM 693 O O . ALA A 1 94 ? 2.409 2.072 8.923 1.00 94.25 94 ALA A O 1
ATOM 694 N N . CYS A 1 95 ? 2.214 2.727 6.789 1.00 94.44 95 CYS A N 1
ATOM 695 C CA . CYS A 1 95 ? 1.541 3.980 7.121 1.00 94.44 95 CYS A CA 1
ATOM 696 C C . CYS A 1 95 ? 0.194 3.740 7.809 1.00 94.44 95 CYS A C 1
ATOM 698 O O . CYS A 1 95 ? -0.083 4.402 8.803 1.00 94.44 95 CYS A O 1
ATOM 700 N N . TYR A 1 96 ? -0.611 2.780 7.343 1.00 92.94 96 TYR A N 1
ATOM 701 C CA . TYR A 1 96 ? -1.867 2.397 7.995 1.00 92.94 96 TYR A CA 1
ATOM 702 C C . TYR A 1 96 ? -1.648 2.018 9.465 1.00 92.94 96 TYR A C 1
ATOM 704 O O . TYR A 1 96 ? -2.281 2.587 10.354 1.00 92.94 96 TYR A O 1
ATOM 712 N N . VAL A 1 97 ? -0.706 1.106 9.729 1.00 94.25 97 VAL A N 1
ATOM 713 C CA . VAL A 1 97 ? -0.428 0.602 11.079 1.00 94.25 97 VAL A CA 1
ATOM 714 C C . VAL A 1 97 ? 0.130 1.710 11.966 1.00 94.25 97 VAL A C 1
ATOM 716 O O . VAL A 1 97 ? -0.450 2.002 13.009 1.00 94.25 97 VAL A O 1
ATOM 719 N N . PHE A 1 98 ? 1.228 2.350 11.560 1.00 94.44 98 PHE A N 1
ATOM 720 C CA . PHE A 1 98 ? 1.901 3.343 12.399 1.00 94.44 98 PHE A CA 1
ATOM 721 C C . PHE A 1 98 ? 1.100 4.636 12.533 1.00 94.44 98 PHE A C 1
ATOM 723 O O . PHE A 1 98 ? 1.035 5.197 13.621 1.00 94.44 98 PHE A O 1
ATOM 730 N N . GLY A 1 99 ? 0.465 5.104 11.459 1.00 90.00 99 GLY A N 1
ATOM 731 C CA . GLY A 1 99 ? -0.337 6.322 11.479 1.00 90.00 99 GLY A CA 1
ATOM 732 C C . GLY A 1 99 ? -1.636 6.151 12.266 1.00 90.00 99 GLY A C 1
ATOM 733 O O . GLY A 1 99 ? -1.967 7.009 13.082 1.00 90.00 99 GLY A O 1
ATOM 734 N N . GLY A 1 100 ? -2.324 5.016 12.097 1.00 89.56 100 GLY A N 1
ATOM 735 C CA . GLY A 1 100 ? -3.491 4.676 12.908 1.00 89.56 100 GLY A CA 1
ATOM 736 C C . GLY A 1 100 ? -3.139 4.581 14.393 1.00 89.56 100 GLY A C 1
ATOM 737 O O . GLY A 1 100 ? -3.790 5.225 15.210 1.00 89.56 100 GLY A O 1
ATOM 738 N N . LEU A 1 101 ? -2.068 3.852 14.739 1.00 91.50 101 LEU A N 1
ATOM 739 C CA . LEU A 1 101 ? -1.619 3.699 16.129 1.00 91.50 101 LEU A CA 1
ATOM 740 C C . LEU A 1 101 ? -1.148 5.018 16.752 1.00 91.50 101 LEU A C 1
ATOM 742 O O . LEU A 1 101 ? -1.434 5.278 17.916 1.00 91.50 101 LEU A O 1
ATOM 746 N N . ALA A 1 102 ? -0.437 5.863 16.002 1.00 91.75 102 ALA A N 1
ATOM 747 C CA . ALA A 1 102 ? 0.051 7.139 16.517 1.00 91.75 102 ALA A CA 1
ATOM 748 C C . ALA A 1 102 ? -1.104 8.077 16.894 1.00 91.75 102 ALA A C 1
ATOM 750 O O . ALA A 1 102 ? -1.090 8.679 17.969 1.00 91.75 102 ALA A O 1
ATOM 751 N N . VAL A 1 103 ? -2.124 8.186 16.036 1.00 87.19 103 VAL A N 1
ATOM 752 C CA . VAL A 1 103 ? -3.263 9.076 16.296 1.00 87.19 103 VAL A CA 1
ATOM 753 C C . VAL A 1 103 ? -4.165 8.521 17.394 1.00 87.19 103 VAL A C 1
ATOM 755 O O . VAL A 1 103 ? -4.605 9.288 18.252 1.00 87.19 103 VAL A O 1
ATOM 758 N N . THR A 1 104 ? -4.399 7.207 17.439 1.00 86.12 104 THR A N 1
ATOM 759 C CA . THR A 1 104 ? -5.179 6.612 18.533 1.00 86.12 104 THR A CA 1
ATOM 760 C C . THR A 1 104 ? -4.465 6.717 19.872 1.00 86.12 104 THR A C 1
ATOM 762 O O . THR A 1 104 ? -5.107 7.067 20.859 1.00 86.12 104 THR A O 1
ATOM 765 N N . ALA A 1 105 ? -3.147 6.504 19.921 1.00 87.88 105 ALA A N 1
ATOM 766 C CA . ALA A 1 105 ? -2.356 6.687 21.137 1.00 87.88 105 ALA A CA 1
ATOM 767 C C . ALA A 1 105 ? -2.376 8.145 21.620 1.00 87.88 105 ALA A C 1
ATOM 769 O O . ALA A 1 105 ? -2.525 8.399 22.815 1.00 87.88 105 ALA A O 1
ATOM 770 N N . LEU A 1 106 ? -2.293 9.114 20.701 1.00 89.19 106 LEU A N 1
ATOM 771 C CA . LEU A 1 106 ? -2.396 10.534 21.043 1.00 89.19 106 LEU A CA 1
ATOM 772 C C . LEU A 1 106 ? -3.774 10.876 21.629 1.00 89.19 106 LEU A C 1
ATOM 774 O O . LEU A 1 106 ? -3.861 11.562 22.644 1.00 89.19 106 LEU A O 1
ATOM 778 N N . ARG A 1 107 ? -4.852 10.372 21.020 1.00 85.31 107 ARG A N 1
ATOM 779 C CA . ARG A 1 107 ? -6.228 10.567 21.506 1.00 85.31 107 ARG A CA 1
ATOM 780 C C . ARG A 1 107 ? -6.473 9.890 22.851 1.00 85.31 107 ARG A C 1
ATOM 782 O O . ARG A 1 107 ? -7.139 10.466 23.708 1.00 85.31 107 ARG A O 1
ATOM 789 N N . TRP A 1 108 ? -5.904 8.702 23.048 1.00 85.38 108 TRP A N 1
ATOM 790 C CA . TRP A 1 108 ? -5.917 8.003 24.331 1.00 85.38 108 TRP A CA 1
ATOM 791 C C . TRP A 1 108 ? -5.262 8.850 25.422 1.00 85.38 108 TRP A C 1
ATOM 793 O O . TRP A 1 108 ? -5.858 9.079 26.471 1.00 85.38 108 TRP A O 1
ATOM 803 N N . ALA A 1 109 ? -4.068 9.385 25.150 1.00 87.19 109 ALA A N 1
ATOM 804 C CA . ALA A 1 109 ? -3.345 10.248 26.081 1.00 87.19 109 ALA A CA 1
ATOM 805 C C . ALA A 1 109 ? -4.101 11.552 26.411 1.00 87.19 109 ALA A C 1
ATOM 807 O O . ALA A 1 109 ? -3.893 12.129 27.474 1.00 87.19 109 ALA A O 1
ATOM 808 N N . GLN A 1 110 ? -5.002 11.998 25.531 1.00 88.69 110 GLN A N 1
ATOM 809 C CA . GLN A 1 110 ? -5.874 13.162 25.730 1.00 88.69 110 GLN A CA 1
ATOM 810 C C . GLN A 1 110 ? -7.177 12.849 26.491 1.00 88.69 110 GLN A C 1
ATOM 812 O O . GLN A 1 110 ? -8.010 13.738 26.652 1.00 88.69 110 GLN A O 1
ATOM 817 N N . GLY A 1 111 ? -7.373 11.612 26.961 1.00 80.19 111 GLY A N 1
ATOM 818 C CA . GLY A 1 111 ? -8.514 11.237 27.801 1.00 80.19 111 GLY A CA 1
ATOM 819 C C . GLY A 1 111 ? -9.798 10.876 27.046 1.00 80.19 111 GLY A C 1
ATOM 820 O O . GLY A 1 111 ? -10.852 10.776 27.665 1.00 80.19 111 GLY A O 1
ATOM 821 N N . ALA A 1 112 ? -9.742 10.641 25.730 1.00 67.25 112 ALA A N 1
ATOM 822 C CA . ALA A 1 112 ? -10.915 10.323 24.900 1.00 67.25 112 ALA A CA 1
ATOM 823 C C . ALA A 1 112 ? -11.399 8.851 25.006 1.00 67.25 112 ALA A C 1
ATOM 825 O O . ALA A 1 112 ? -11.938 8.306 24.045 1.00 67.25 112 ALA A O 1
ATOM 826 N N . ALA A 1 113 ? -11.151 8.167 26.126 1.00 68.19 113 ALA A N 1
ATOM 827 C CA . ALA A 1 113 ? -11.141 6.705 26.178 1.00 68.19 113 ALA A CA 1
ATOM 828 C C . ALA A 1 113 ? -12.536 6.050 26.272 1.00 68.19 113 ALA A C 1
ATOM 830 O O . ALA A 1 113 ? -13.027 5.747 27.356 1.00 68.19 113 ALA A O 1
ATOM 831 N N . ASP A 1 114 ? -13.099 5.732 25.105 1.00 85.62 114 ASP A N 1
ATOM 832 C CA . ASP A 1 114 ? -13.936 4.547 24.878 1.00 85.62 114 ASP A CA 1
ATOM 833 C C . ASP A 1 114 ? -13.282 3.672 23.791 1.00 85.62 114 ASP A C 1
ATOM 835 O O . ASP A 1 114 ? -12.840 4.179 22.756 1.00 85.62 114 ASP A O 1
ATOM 839 N N . LEU A 1 115 ? -13.212 2.354 24.016 1.00 81.62 115 LEU A N 1
ATOM 840 C CA . LEU A 1 115 ? -12.583 1.396 23.096 1.00 81.62 115 LEU A CA 1
ATOM 841 C C . LEU A 1 115 ? -13.279 1.371 21.730 1.00 81.62 115 LEU A C 1
ATOM 843 O O . LEU A 1 115 ? -12.601 1.266 20.705 1.00 81.62 115 LEU A O 1
ATOM 847 N N . GLY A 1 116 ? -14.608 1.512 21.705 1.00 84.06 116 GLY A N 1
ATOM 848 C CA . GLY A 1 116 ? -15.378 1.599 20.463 1.00 84.06 116 GLY A CA 1
ATOM 849 C C . GLY A 1 116 ? -15.019 2.849 19.657 1.00 84.06 116 GLY A C 1
ATOM 850 O O . GLY A 1 116 ? -14.725 2.760 18.462 1.00 84.06 116 GLY A O 1
ATOM 851 N N . GLY A 1 117 ? -14.961 4.004 20.326 1.00 84.25 117 GLY A N 1
ATOM 852 C CA . GLY A 1 117 ? -14.534 5.270 19.723 1.00 84.25 117 GLY A CA 1
ATOM 853 C C . GLY A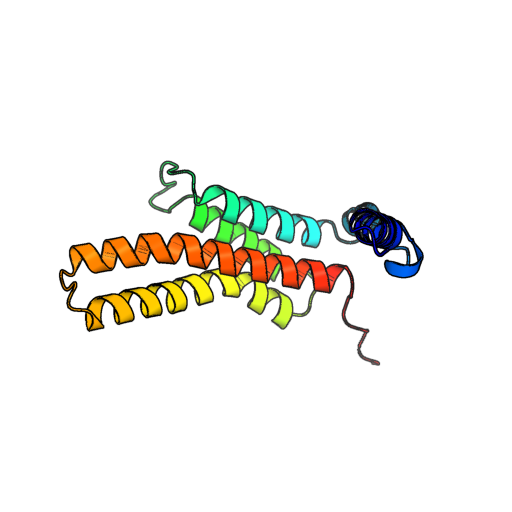 1 117 ? -13.105 5.237 19.168 1.00 84.25 117 GLY A C 1
ATOM 854 O O . GLY A 1 117 ? -12.856 5.707 18.057 1.00 84.25 117 GLY A O 1
ATOM 855 N N . LEU A 1 118 ? -12.169 4.624 19.895 1.00 86.12 118 LEU A N 1
ATOM 856 C CA . LEU A 1 118 ? -10.774 4.499 19.459 1.00 86.12 118 LEU A CA 1
ATOM 857 C C . LEU A 1 118 ? -10.616 3.574 18.258 1.00 86.12 118 LEU A C 1
ATOM 859 O O . LEU A 1 118 ? -9.835 3.880 17.359 1.00 86.12 118 LEU A O 1
ATOM 863 N N . ALA A 1 119 ? -11.359 2.467 18.220 1.00 87.38 119 ALA A N 1
ATOM 864 C CA . ALA A 1 119 ? -11.370 1.576 17.067 1.00 87.38 119 ALA A CA 1
ATOM 865 C C . ALA A 1 119 ? -11.925 2.293 15.827 1.00 87.38 119 ALA A C 1
ATOM 867 O O . ALA A 1 119 ? -11.322 2.235 14.756 1.00 87.38 119 ALA A O 1
ATOM 868 N N . ALA A 1 120 ? -13.032 3.027 15.965 1.00 87.06 120 ALA A N 1
ATOM 869 C CA . ALA A 1 120 ? -13.605 3.797 14.863 1.00 87.06 120 ALA A CA 1
ATOM 870 C C . ALA A 1 120 ? -12.628 4.861 14.325 1.00 87.06 120 ALA A C 1
ATOM 872 O O . ALA A 1 120 ? -12.472 5.004 13.109 1.00 87.06 120 ALA A O 1
ATOM 873 N N . GLU A 1 121 ? -11.931 5.568 15.217 1.00 87.19 121 GLU A N 1
ATOM 874 C CA . GLU A 1 121 ? -10.924 6.563 14.838 1.00 87.19 121 GLU A CA 1
ATOM 875 C C . GLU A 1 121 ? -9.693 5.907 14.192 1.00 87.19 121 GLU A C 1
ATOM 877 O O . GLU A 1 121 ? -9.201 6.410 13.182 1.00 87.19 121 GLU A O 1
ATOM 882 N N . TYR A 1 122 ? -9.241 4.754 14.704 1.00 88.56 122 TYR A N 1
ATOM 883 C CA . TYR A 1 122 ? -8.170 3.960 14.094 1.00 88.56 122 TYR A CA 1
ATOM 884 C C . TYR A 1 122 ? -8.480 3.648 12.635 1.00 88.56 122 TYR A C 1
ATOM 886 O O . TYR A 1 122 ? -7.659 3.913 11.762 1.00 88.56 122 TYR A O 1
ATOM 894 N N . PHE A 1 123 ? -9.668 3.102 12.360 1.00 87.69 123 PHE A N 1
ATOM 895 C CA . PHE A 1 123 ? -10.051 2.725 11.003 1.00 87.69 123 PHE A CA 1
ATOM 896 C C . PHE A 1 123 ? -10.180 3.952 10.099 1.00 87.69 123 PHE A C 1
ATOM 898 O O . PHE A 1 123 ? -9.679 3.932 8.977 1.00 87.69 123 PHE A O 1
ATOM 905 N N . ARG A 1 124 ? -10.758 5.049 10.602 1.00 87.12 124 ARG A N 1
ATOM 906 C CA . ARG A 1 124 ? -10.880 6.310 9.857 1.00 87.12 124 ARG A CA 1
ATOM 907 C C . ARG A 1 124 ? -9.517 6.902 9.486 1.00 87.12 124 ARG A C 1
ATOM 909 O O . ARG A 1 124 ? -9.289 7.254 8.331 1.00 87.12 124 ARG A O 1
ATOM 916 N N . VAL A 1 125 ? -8.609 7.031 10.451 1.00 90.00 125 VAL A N 1
ATOM 917 C CA . VAL A 1 125 ? -7.263 7.581 10.222 1.00 90.00 125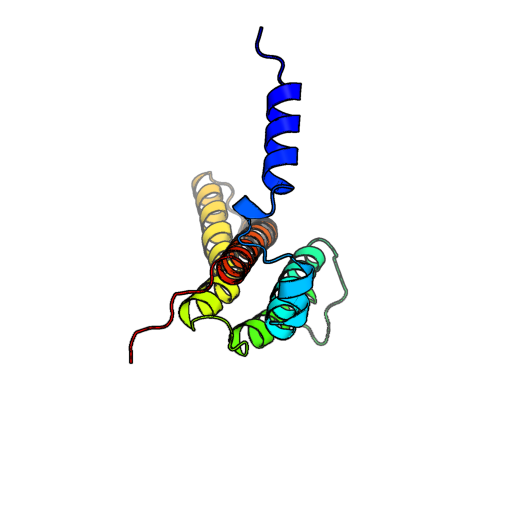 VAL A CA 1
ATOM 918 C C . VAL A 1 125 ? -6.416 6.609 9.411 1.00 90.00 125 VAL A C 1
ATOM 920 O O . VAL A 1 125 ? -5.681 7.030 8.521 1.00 90.00 125 VAL A O 1
ATOM 923 N N . GLY A 1 126 ? -6.546 5.313 9.682 1.00 88.94 126 GLY A N 1
ATOM 924 C CA . GLY A 1 126 ? -5.878 4.242 8.959 1.00 88.94 126 GLY A CA 1
ATOM 925 C C . GLY A 1 126 ? -6.170 4.310 7.465 1.00 88.94 126 GLY A C 1
ATOM 926 O O . GLY A 1 126 ? -5.227 4.302 6.680 1.00 88.94 126 GLY A O 1
ATOM 927 N N . GLU A 1 127 ? -7.435 4.470 7.057 1.00 88.31 127 GLU A N 1
ATOM 928 C CA . GLU A 1 127 ? -7.816 4.666 5.646 1.00 88.31 127 GLU A CA 1
ATOM 929 C C . GLU A 1 127 ? -7.040 5.841 5.008 1.00 88.31 127 GLU A C 1
ATOM 931 O O . GLU A 1 127 ? -6.469 5.710 3.923 1.00 88.31 127 GLU A O 1
ATOM 936 N N . ILE A 1 128 ? -6.927 6.977 5.705 1.00 91.12 128 ILE A N 1
ATOM 937 C CA . ILE A 1 128 ? -6.182 8.151 5.216 1.00 91.12 128 ILE A CA 1
ATOM 938 C C . ILE A 1 128 ? -4.684 7.851 5.113 1.00 91.12 128 ILE A C 1
ATOM 940 O O . ILE A 1 128 ? -4.050 8.133 4.095 1.00 91.12 128 ILE A O 1
ATOM 944 N N . MET A 1 129 ? -4.104 7.255 6.150 1.00 93.38 129 MET A N 1
ATOM 945 C CA . MET A 1 129 ? -2.681 6.924 6.190 1.00 93.38 129 MET A CA 1
ATOM 946 C C . MET A 1 129 ? -2.309 5.853 5.164 1.00 93.38 129 MET A C 1
ATOM 948 O O . MET A 1 129 ? -1.226 5.908 4.586 1.00 93.38 129 MET A O 1
ATOM 952 N N . PHE A 1 130 ? -3.221 4.933 4.859 1.00 92.12 130 PHE A N 1
ATOM 953 C CA . PHE A 1 130 ? -3.067 3.977 3.772 1.00 92.12 130 PHE A CA 1
ATOM 954 C C . PHE A 1 130 ? -2.972 4.683 2.415 1.00 92.12 130 PHE A C 1
ATOM 956 O O . PHE A 1 130 ? -2.087 4.365 1.617 1.00 92.12 130 PHE A O 1
ATOM 963 N N . MET A 1 131 ? -3.833 5.676 2.155 1.00 92.19 131 MET A N 1
ATOM 964 C CA . MET A 1 131 ? -3.754 6.489 0.934 1.00 92.19 131 MET A CA 1
ATOM 965 C C . MET A 1 131 ? -2.421 7.241 0.848 1.00 92.19 131 MET A C 1
ATOM 967 O O . MET A 1 131 ? -1.783 7.228 -0.204 1.00 92.19 131 MET A O 1
ATOM 971 N N . VAL A 1 132 ? -1.954 7.826 1.957 1.00 93.44 132 VAL A N 1
ATOM 972 C CA . VAL A 1 132 ? -0.648 8.507 2.027 1.00 93.44 132 VAL A CA 1
ATOM 973 C C . VAL A 1 132 ? 0.503 7.538 1.739 1.00 93.44 132 VAL A C 1
ATOM 975 O O . VAL A 1 132 ? 1.364 7.834 0.909 1.00 93.44 132 VAL A O 1
ATOM 978 N N . GLY A 1 133 ? 0.504 6.359 2.366 1.00 93.00 133 GLY A N 1
ATOM 979 C CA . GLY A 1 133 ? 1.513 5.327 2.127 1.00 93.00 133 GLY A CA 1
ATOM 980 C C . GLY A 1 133 ? 1.497 4.812 0.688 1.00 93.00 133 GLY A C 1
ATOM 981 O O . GLY A 1 133 ? 2.553 4.603 0.093 1.00 93.00 133 GLY A O 1
ATOM 982 N N . THR A 1 134 ? 0.312 4.688 0.086 1.00 92.69 134 THR A N 1
ATOM 983 C CA . THR A 1 134 ? 0.166 4.313 -1.328 1.00 92.69 134 THR A CA 1
ATOM 984 C C . THR A 1 134 ? 0.698 5.392 -2.255 1.00 92.69 134 THR A C 1
ATOM 986 O O . THR A 1 134 ? 1.458 5.077 -3.166 1.00 92.69 134 THR A O 1
ATOM 989 N N . ALA A 1 135 ? 0.386 6.664 -2.000 1.00 92.69 135 ALA A N 1
ATOM 990 C CA . ALA A 1 135 ? 0.933 7.780 -2.765 1.00 92.69 135 ALA A CA 1
ATOM 991 C C . ALA A 1 135 ? 2.469 7.820 -2.690 1.00 92.69 135 ALA A C 1
ATOM 993 O O . ALA A 1 135 ? 3.127 7.968 -3.719 1.00 92.69 135 ALA A O 1
ATOM 994 N N . ALA A 1 136 ? 3.050 7.612 -1.503 1.00 93.44 136 ALA A N 1
ATOM 995 C CA . ALA A 1 136 ? 4.500 7.533 -1.333 1.00 93.44 136 ALA A CA 1
ATOM 996 C C . ALA A 1 136 ? 5.112 6.334 -2.082 1.00 93.44 136 ALA A C 1
ATOM 998 O O . ALA A 1 136 ? 6.124 6.486 -2.768 1.00 93.44 136 ALA A O 1
ATOM 999 N N . GLY A 1 137 ? 4.485 5.155 -2.002 1.00 91.56 137 GLY A N 1
ATOM 1000 C CA . GLY A 1 137 ? 4.924 3.950 -2.711 1.00 91.56 137 GLY A CA 1
ATOM 1001 C C . GLY A 1 137 ? 4.859 4.095 -4.234 1.00 91.56 137 GLY A C 1
ATOM 1002 O O . GLY A 1 137 ? 5.820 3.763 -4.928 1.00 91.56 137 GLY A O 1
ATOM 1003 N N . VAL A 1 138 ? 3.765 4.660 -4.751 1.00 92.69 138 VAL A N 1
ATOM 1004 C CA . VAL A 1 138 ? 3.579 4.988 -6.174 1.00 92.69 138 VAL A CA 1
ATOM 1005 C C . VAL A 1 138 ? 4.624 5.994 -6.637 1.00 92.69 138 VAL A C 1
ATOM 1007 O O . VAL A 1 138 ? 5.276 5.771 -7.656 1.00 92.69 138 VAL A O 1
ATOM 1010 N N . PHE A 1 139 ? 4.823 7.074 -5.881 1.00 93.06 139 PHE A N 1
ATOM 1011 C CA . PHE A 1 139 ? 5.822 8.088 -6.203 1.00 93.06 139 PHE A CA 1
ATOM 1012 C C . PHE A 1 139 ? 7.232 7.489 -6.257 1.00 93.06 139 PHE A C 1
ATOM 1014 O O . PHE A 1 139 ? 7.986 7.766 -7.189 1.00 93.06 139 PHE A O 1
ATOM 1021 N N . TRP A 1 140 ? 7.571 6.610 -5.309 1.00 92.25 140 TRP A N 1
ATOM 1022 C CA . TRP A 1 140 ? 8.853 5.910 -5.291 1.00 92.25 140 TRP A CA 1
ATOM 1023 C C . TRP A 1 140 ? 9.064 5.032 -6.531 1.00 92.25 140 TRP A C 1
ATOM 1025 O O . TRP A 1 140 ? 10.112 5.112 -7.174 1.00 92.25 140 TRP A O 1
ATOM 1035 N N . LEU A 1 141 ? 8.069 4.223 -6.909 1.00 89.44 141 LEU A N 1
ATOM 1036 C CA . LEU A 1 141 ? 8.149 3.376 -8.104 1.00 89.44 141 LEU A CA 1
ATOM 1037 C C . LEU A 1 141 ? 8.212 4.193 -9.394 1.00 89.44 141 LEU A C 1
ATOM 1039 O O . LEU A 1 141 ? 9.008 3.879 -10.279 1.00 89.44 141 LEU A O 1
ATOM 1043 N N . ALA A 1 142 ? 7.422 5.264 -9.488 1.00 87.56 142 ALA A N 1
ATOM 1044 C CA . ALA A 1 142 ? 7.451 6.179 -10.623 1.00 87.56 142 ALA A CA 1
ATOM 1045 C C . ALA A 1 142 ? 8.830 6.841 -10.763 1.00 87.56 142 ALA A C 1
ATOM 1047 O O . ALA A 1 142 ? 9.404 6.862 -11.852 1.00 87.56 142 ALA A O 1
ATOM 1048 N N . TYR A 1 143 ? 9.415 7.295 -9.652 1.00 86.94 143 TYR A N 1
ATOM 1049 C CA . TYR A 1 143 ? 10.779 7.817 -9.629 1.00 86.94 143 TYR A CA 1
ATOM 1050 C C . TYR A 1 143 ? 11.801 6.773 -10.107 1.00 86.94 143 TYR A C 1
ATOM 1052 O O . TYR A 1 143 ? 12.668 7.083 -10.926 1.00 86.94 143 TYR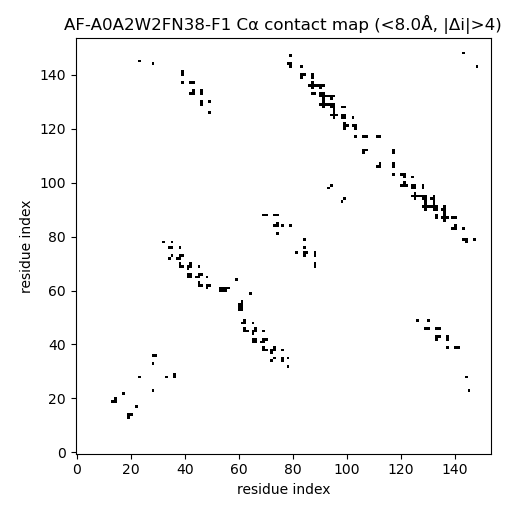 A O 1
ATOM 1060 N N . ARG A 1 144 ? 11.672 5.517 -9.660 1.00 86.69 144 ARG A N 1
ATOM 1061 C CA . ARG A 1 144 ? 12.545 4.409 -10.080 1.00 86.69 144 ARG A CA 1
ATOM 1062 C C . ARG A 1 144 ? 12.369 4.001 -11.541 1.00 86.69 144 ARG A C 1
ATOM 1064 O O . ARG A 1 144 ? 13.336 3.546 -12.139 1.00 86.69 144 ARG A O 1
ATOM 1071 N N . LEU A 1 145 ? 11.186 4.177 -12.126 1.00 82.31 145 LEU A N 1
ATOM 1072 C CA . LEU A 1 145 ? 10.971 3.977 -13.565 1.00 82.31 145 LEU A CA 1
ATOM 1073 C C . LEU A 1 145 ? 11.668 5.045 -14.404 1.00 82.31 145 LEU A C 1
ATOM 1075 O O . LEU A 1 145 ? 12.273 4.744 -15.434 1.00 82.31 145 LEU A O 1
ATOM 1079 N N . LEU A 1 146 ? 11.602 6.295 -13.948 1.00 80.62 146 LEU A N 1
ATOM 1080 C CA . LEU A 1 146 ? 12.246 7.422 -14.617 1.00 80.62 146 LEU A CA 1
ATOM 1081 C C . LEU A 1 146 ? 13.771 7.375 -14.458 1.00 80.62 146 LEU A C 1
ATOM 1083 O O . LEU A 1 146 ? 14.501 7.732 -15.377 1.00 80.62 146 LEU A O 1
ATOM 1087 N N . THR A 1 147 ? 14.250 6.883 -13.314 1.00 77.44 147 THR A N 1
ATOM 1088 C CA . THR A 1 147 ? 15.675 6.790 -12.974 1.00 77.44 147 THR A CA 1
ATOM 1089 C C . THR A 1 147 ? 16.030 5.354 -12.563 1.00 77.44 147 THR A C 1
ATOM 1091 O O . THR A 1 147 ? 16.221 5.082 -11.368 1.00 77.44 147 THR A O 1
ATOM 1094 N N . PRO A 1 148 ? 16.099 4.402 -13.517 1.00 69.19 148 PRO A N 1
ATOM 1095 C CA . PRO A 1 148 ? 16.388 3.011 -13.195 1.00 69.19 148 PRO A CA 1
ATOM 1096 C C . PRO A 1 148 ? 17.776 2.875 -12.550 1.00 69.19 148 PRO A C 1
ATOM 1098 O O . PRO A 1 148 ? 18.709 3.595 -12.928 1.00 69.19 148 PRO A O 1
ATOM 1101 N N . PRO A 1 149 ? 17.949 1.962 -11.576 1.00 63.16 149 PRO A N 1
ATOM 1102 C CA . PRO A 1 149 ? 19.252 1.704 -10.976 1.00 63.16 149 PRO A CA 1
ATOM 1103 C C . PRO A 1 149 ? 20.272 1.327 -12.055 1.00 63.16 149 PRO A C 1
ATOM 1105 O O . PRO A 1 149 ? 19.976 0.521 -12.937 1.00 63.16 149 PRO A O 1
ATOM 1108 N N . ARG A 1 150 ? 21.484 1.894 -11.984 1.00 58.00 150 ARG A N 1
ATOM 1109 C CA . ARG A 1 150 ? 22.567 1.522 -12.905 1.00 58.00 150 ARG A CA 1
ATOM 1110 C C . ARG A 1 150 ? 22.829 0.011 -12.808 1.00 58.00 150 ARG A C 1
ATOM 1112 O O . ARG A 1 150 ? 22.822 -0.515 -11.689 1.00 58.00 150 ARG A O 1
ATOM 1119 N N . PRO A 1 151 ? 23.085 -0.684 -13.932 1.00 54.81 151 PRO A N 1
ATOM 1120 C CA . PRO A 1 151 ? 23.493 -2.082 -13.892 1.00 54.81 151 PRO A CA 1
ATOM 1121 C C . PRO A 1 151 ? 24.719 -2.220 -12.986 1.00 54.81 151 PRO A C 1
ATOM 1123 O O . PRO A 1 151 ? 25.646 -1.412 -13.079 1.00 54.81 151 PRO A O 1
ATOM 1126 N N . ARG A 1 152 ? 24.736 -3.224 -12.102 1.00 49.91 152 ARG A N 1
ATOM 1127 C CA . ARG A 1 152 ? 25.982 -3.577 -11.413 1.00 49.91 152 ARG A CA 1
ATOM 1128 C C . ARG A 1 152 ? 26.970 -4.082 -12.476 1.00 49.91 152 ARG A C 1
ATOM 1130 O O . ARG A 1 152 ? 26.546 -4.904 -13.294 1.00 49.91 152 ARG A O 1
ATOM 1137 N N . PRO A 1 153 ? 28.231 -3.611 -12.497 1.00 47.66 153 PRO A N 1
ATOM 1138 C CA . PRO A 1 153 ? 29.255 -4.262 -13.303 1.00 47.66 153 PRO A CA 1
ATOM 1139 C C . PRO A 1 153 ? 29.323 -5.731 -12.865 1.00 47.66 153 PRO A C 1
ATOM 1141 O O . PRO A 1 153 ? 29.299 -6.015 -11.664 1.00 47.66 153 PRO A O 1
ATOM 1144 N N . ARG A 1 154 ? 29.261 -6.635 -13.845 1.00 46.41 154 ARG A N 1
ATOM 1145 C CA . ARG A 1 154 ? 29.458 -8.070 -13.629 1.00 46.41 154 ARG A CA 1
ATOM 1146 C C . ARG A 1 154 ? 30.929 -8.356 -13.389 1.00 46.41 154 ARG A C 1
ATOM 1148 O O . ARG A 1 154 ? 31.748 -7.663 -14.030 1.00 46.41 154 ARG A O 1
#

Secondary structure (DSSP, 8-state):
---HHHHHHHHHHHHT-TTTTTT--HHHHHHH-HHHHHHHHHHHHHHHHTTS-PPPBTTB-HHHHHHHHHHHHHHH-SSS-HHHHHHHHHHHHHHHHHHHHHHHHHHHHTT---HHHHHHH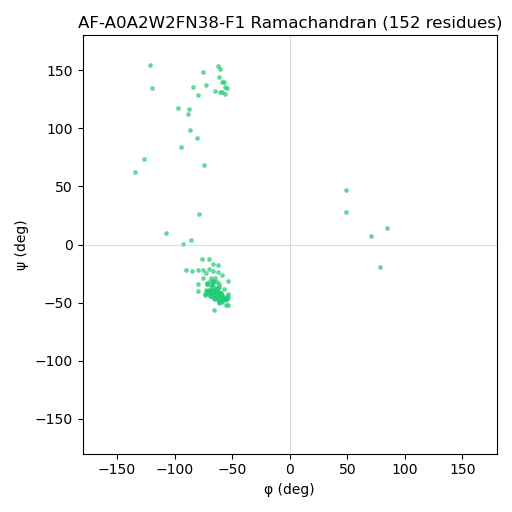HHHHHHHHHHHHHHHHHHHHHHHHHSPPPPPP-